Protein AF-A0A8T5NK43-F1 (afdb_monomer_lite)

Radius of gyration: 36.73 Å; chains: 1; bounding box: 91×25×75 Å

Secondary structure (DSSP, 8-state):
-HHHHHHHHHHHHHHHHHHHTT------------------PPPEEEEEEEESSSSS-EES---TT---EEEEEEE----GGG------

Foldseek 3Di:
DVVVVVVVVVVVVVVVVVVVPPDPPPPPPPPQPFDFDQVWDPWDFPDKFKAQDPPGDTDDDDDPPGDIDIDTDIDTPGDPPSSPDRPD

Structure (mmCIF, N/CA/C/O backbone):
data_AF-A0A8T5NK43-F1
#
_entry.id   AF-A0A8T5NK43-F1
#
loop_
_atom_site.group_PDB
_atom_site.id
_atom_site.type_symbol
_atom_site.label_atom_id
_atom_site.label_alt_id
_atom_site.label_comp_id
_atom_site.label_asym_id
_atom_site.label_entity_id
_atom_site.label_seq_id
_atom_site.pdbx_PDB_ins_code
_atom_site.Cartn_x
_atom_site.Cartn_y
_atom_site.Cartn_z
_atom_site.occupancy
_atom_site.B_iso_or_equiv
_atom_site.auth_seq_id
_atom_site.auth_comp_id
_atom_site.auth_asym_id
_atom_site.auth_atom_id
_atom_site.pdbx_PDB_model_num
ATOM 1 N N . MET A 1 1 ? 72.455 13.023 -50.819 1.00 59.81 1 MET A N 1
ATOM 2 C CA . MET A 1 1 ? 71.587 11.899 -50.390 1.00 59.81 1 MET A CA 1
ATOM 3 C C . MET A 1 1 ? 70.998 12.094 -48.995 1.00 59.81 1 MET A C 1
ATOM 5 O O . MET A 1 1 ? 69.795 11.938 -48.865 1.00 59.81 1 MET A O 1
ATOM 9 N N . LYS A 1 2 ? 71.778 12.522 -47.987 1.00 59.47 2 LYS A N 1
ATOM 10 C CA . LYS A 1 2 ? 71.303 12.737 -46.603 1.00 59.47 2 LYS A CA 1
ATOM 11 C C . LYS A 1 2 ? 70.034 13.612 -46.474 1.00 59.47 2 LYS A C 1
ATOM 13 O O . LYS A 1 2 ? 69.068 13.185 -45.863 1.00 59.47 2 LYS A O 1
ATOM 18 N N . ARG A 1 3 ? 69.978 14.753 -47.178 1.00 64.62 3 ARG A N 1
ATOM 19 C CA . ARG A 1 3 ? 68.836 15.698 -47.140 1.00 64.62 3 ARG A CA 1
ATOM 20 C C . ARG A 1 3 ? 67.539 15.169 -47.783 1.00 64.62 3 ARG A C 1
ATOM 22 O O . ARG A 1 3 ? 66.458 15.622 -47.436 1.00 64.62 3 ARG A O 1
ATOM 29 N N . ILE A 1 4 ? 67.645 14.232 -48.731 1.00 71.25 4 ILE A N 1
ATOM 30 C CA . ILE A 1 4 ? 66.487 13.629 -49.424 1.00 71.25 4 ILE A CA 1
ATOM 31 C C . ILE A 1 4 ? 65.895 12.510 -48.561 1.00 71.25 4 ILE A C 1
ATOM 33 O O . ILE A 1 4 ? 64.679 12.376 -48.459 1.00 71.25 4 ILE A O 1
ATOM 37 N N . LEU A 1 5 ? 66.764 11.748 -47.892 1.00 62.94 5 LEU A N 1
ATOM 38 C CA . LEU A 1 5 ? 66.368 10.678 -46.983 1.00 62.94 5 LEU A CA 1
ATOM 39 C C . LEU A 1 5 ? 65.668 11.227 -45.726 1.00 62.94 5 LEU A C 1
ATOM 41 O O . LEU A 1 5 ? 64.662 10.672 -45.297 1.00 62.94 5 LEU A O 1
ATOM 45 N N . GLU A 1 6 ? 66.146 12.356 -45.195 1.00 71.31 6 GLU A N 1
ATOM 46 C CA . GLU A 1 6 ? 65.516 13.075 -44.075 1.00 71.31 6 GLU A CA 1
ATOM 47 C C . GLU A 1 6 ? 64.117 13.606 -44.443 1.00 71.31 6 GLU A C 1
ATOM 49 O O . GLU A 1 6 ? 63.176 13.461 -43.665 1.00 71.31 6 GLU A O 1
ATOM 54 N N . GLY A 1 7 ? 63.944 14.154 -45.652 1.00 72.81 7 GLY A N 1
ATOM 55 C CA . GLY A 1 7 ? 62.644 14.648 -46.122 1.00 72.81 7 GLY A CA 1
ATOM 56 C C . GLY A 1 7 ? 61.602 13.542 -46.311 1.00 72.81 7 GLY A C 1
ATOM 57 O O . GLY A 1 7 ? 60.443 13.714 -45.934 1.00 72.81 7 GLY A O 1
ATOM 58 N N . LEU A 1 8 ? 62.015 12.381 -46.830 1.00 76.00 8 LEU A N 1
ATOM 59 C CA . LEU A 1 8 ? 61.127 11.230 -47.015 1.00 76.00 8 LEU A CA 1
ATOM 60 C C . LEU A 1 8 ? 60.652 10.649 -45.672 1.00 76.00 8 LEU A C 1
ATOM 62 O O . LEU A 1 8 ? 59.497 10.244 -45.543 1.00 76.00 8 LEU A O 1
ATOM 66 N N . PHE A 1 9 ? 61.518 10.670 -44.656 1.00 75.44 9 PHE A N 1
ATOM 67 C CA . PHE A 1 9 ? 61.196 10.205 -43.306 1.00 75.44 9 PHE A CA 1
ATOM 68 C C . PHE A 1 9 ? 60.159 11.103 -42.610 1.00 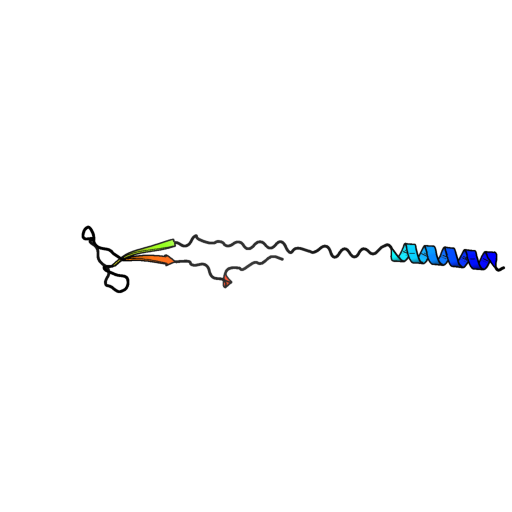75.44 9 PHE A C 1
ATOM 70 O O . PHE A 1 9 ? 59.221 10.611 -41.983 1.00 75.44 9 PHE A O 1
ATOM 77 N N . ILE A 1 10 ? 60.282 12.425 -42.771 1.00 76.38 10 ILE A N 1
ATOM 78 C CA . ILE A 1 10 ? 59.361 13.408 -42.179 1.00 76.38 10 ILE A CA 1
ATOM 79 C C . ILE A 1 10 ? 57.973 13.330 -42.829 1.00 76.38 10 ILE A C 1
ATOM 81 O O . ILE A 1 10 ? 56.964 13.328 -42.126 1.00 76.38 10 ILE A O 1
ATOM 85 N N . ILE A 1 11 ? 57.906 13.202 -44.158 1.00 77.38 11 ILE A N 1
ATOM 86 C CA . ILE A 1 11 ? 56.636 13.035 -44.885 1.00 77.38 11 ILE A CA 1
ATOM 87 C C . ILE A 1 11 ? 55.939 11.734 -44.463 1.00 77.38 11 ILE A C 1
ATOM 89 O O . ILE A 1 11 ? 54.730 11.733 -44.234 1.00 77.38 11 ILE A O 1
ATOM 93 N N . GLY A 1 12 ? 56.703 10.650 -44.287 1.00 74.44 12 GLY A N 1
ATOM 94 C CA . GLY A 1 12 ? 56.185 9.386 -43.763 1.00 74.44 12 GLY A CA 1
ATOM 95 C C . GLY A 1 12 ? 55.581 9.528 -42.362 1.00 74.44 12 GLY A C 1
ATOM 96 O O . GLY A 1 12 ? 54.472 9.057 -42.127 1.00 74.44 12 GLY A O 1
ATOM 97 N N . MET A 1 13 ? 56.252 10.237 -41.446 1.00 71.19 13 MET A N 1
ATOM 98 C CA . MET A 1 13 ? 55.728 10.479 -40.094 1.00 71.19 13 MET A CA 1
ATOM 99 C C . MET A 1 13 ? 54.447 11.317 -40.097 1.00 71.19 13 MET A C 1
ATOM 101 O O . MET A 1 13 ? 53.510 10.986 -39.377 1.00 71.19 13 MET A O 1
ATOM 105 N N . ILE A 1 14 ? 54.369 12.366 -40.918 1.00 71.69 14 ILE A N 1
ATOM 106 C CA . ILE A 1 14 ? 53.163 13.203 -41.019 1.00 71.69 14 ILE A CA 1
ATOM 107 C C . ILE A 1 14 ? 51.976 12.381 -41.542 1.00 71.69 14 ILE A C 1
ATOM 109 O O . ILE A 1 14 ? 50.870 12.516 -41.022 1.00 71.69 14 ILE A O 1
ATOM 113 N N . ALA A 1 15 ? 52.202 11.482 -42.504 1.00 68.19 15 ALA A N 1
ATOM 114 C CA . ALA A 1 15 ? 51.163 10.586 -43.013 1.00 68.19 15 ALA A CA 1
ATOM 115 C C . ALA A 1 15 ? 50.669 9.586 -41.950 1.00 68.19 15 ALA A C 1
ATOM 117 O O . ALA A 1 15 ? 49.467 9.343 -41.850 1.00 68.19 15 ALA A O 1
ATOM 118 N N . VAL A 1 16 ? 51.566 9.054 -41.112 1.00 69.12 16 VAL A N 1
ATOM 119 C CA . VAL A 1 16 ? 51.194 8.170 -39.992 1.00 69.12 16 VAL A CA 1
ATOM 120 C C . VAL A 1 16 ? 50.404 8.935 -38.926 1.00 69.12 16 VAL A C 1
ATOM 122 O O . VAL A 1 16 ? 49.371 8.455 -38.472 1.00 69.12 16 VAL A O 1
ATOM 125 N N . MET A 1 17 ? 50.827 10.150 -38.570 1.00 62.38 17 MET A N 1
ATOM 126 C CA . MET A 1 17 ? 50.136 10.981 -37.576 1.00 62.38 17 MET A CA 1
ATOM 127 C C . MET A 1 17 ? 48.754 11.448 -38.058 1.00 62.38 17 MET A C 1
ATOM 129 O O . MET A 1 17 ? 47.814 11.482 -37.269 1.00 62.38 17 MET A O 1
ATOM 133 N N . ALA A 1 18 ? 48.604 11.754 -39.351 1.00 62.72 18 ALA A N 1
ATOM 134 C CA . ALA A 1 18 ? 47.310 12.078 -39.951 1.00 62.72 18 ALA A CA 1
ATOM 135 C C . ALA A 1 18 ? 46.376 10.854 -40.028 1.00 62.72 18 ALA A C 1
ATOM 137 O O . ALA A 1 18 ? 45.176 10.994 -39.808 1.00 62.72 18 ALA A O 1
ATOM 138 N N . GLY A 1 19 ? 46.917 9.655 -40.283 1.00 56.34 19 GLY A N 1
ATOM 139 C CA . GLY A 1 19 ? 46.149 8.403 -40.297 1.00 56.34 19 GLY A CA 1
ATOM 140 C C . GLY A 1 19 ? 45.695 7.933 -38.909 1.00 56.34 19 GLY A C 1
ATOM 141 O O . GLY A 1 19 ? 44.609 7.377 -38.777 1.00 56.34 19 GLY A O 1
ATOM 142 N N . VAL A 1 20 ? 46.484 8.203 -37.864 1.00 57.16 20 VAL A N 1
ATOM 143 C CA . VAL A 1 20 ? 46.158 7.859 -36.464 1.00 57.16 20 VAL A CA 1
ATOM 144 C C . VAL A 1 20 ? 45.096 8.793 -35.861 1.00 57.16 20 VAL A C 1
ATOM 146 O O . VAL A 1 20 ? 44.446 8.438 -34.883 1.00 57.16 20 VAL A O 1
ATOM 149 N N . CYS A 1 21 ? 44.856 9.963 -36.459 1.00 51.12 21 CYS A N 1
ATOM 150 C CA . CYS A 1 21 ? 43.967 10.986 -35.897 1.00 51.12 21 CYS A CA 1
ATOM 151 C C . CYS A 1 21 ? 42.469 10.811 -36.239 1.00 51.12 21 CYS A C 1
ATOM 153 O O . CYS A 1 21 ? 41.655 11.634 -35.831 1.00 51.12 21 CYS A O 1
ATOM 155 N N . ILE A 1 22 ? 42.074 9.767 -36.980 1.00 56.53 22 ILE A N 1
ATOM 156 C CA . ILE A 1 22 ? 40.691 9.617 -37.492 1.00 56.53 22 ILE A CA 1
ATOM 157 C C . ILE A 1 22 ? 39.883 8.546 -36.751 1.00 56.53 22 ILE A C 1
ATOM 159 O O . ILE A 1 22 ? 38.943 7.981 -37.302 1.00 56.53 22 ILE A O 1
ATOM 163 N N . VAL A 1 23 ? 40.208 8.251 -35.493 1.00 57.81 23 VAL A N 1
ATOM 164 C CA . VAL A 1 23 ? 39.300 7.444 -34.670 1.00 57.81 23 VAL A CA 1
ATOM 165 C C . VAL A 1 23 ? 39.163 8.050 -33.279 1.00 57.81 23 VAL A C 1
ATOM 167 O O . VAL A 1 23 ? 39.728 7.535 -32.316 1.00 57.81 23 VAL A O 1
ATOM 170 N N . PRO A 1 24 ? 38.346 9.103 -33.109 1.00 57.00 24 PRO A N 1
ATOM 171 C CA . PRO A 1 24 ? 37.531 9.140 -31.921 1.00 57.00 24 PRO A CA 1
ATOM 172 C C . PRO A 1 24 ? 36.459 8.066 -32.131 1.00 57.00 24 PRO A C 1
ATOM 174 O O . PRO A 1 24 ? 35.416 8.316 -32.733 1.00 57.00 24 PRO A O 1
ATOM 177 N N . ALA A 1 25 ? 36.706 6.847 -31.650 1.00 54.47 25 ALA A N 1
ATOM 178 C CA . ALA A 1 25 ? 35.597 5.975 -31.296 1.00 54.47 25 ALA A CA 1
ATOM 179 C C . ALA A 1 25 ? 34.964 6.629 -30.068 1.00 54.47 25 ALA A C 1
ATOM 181 O O . ALA A 1 25 ? 35.251 6.275 -28.927 1.00 54.47 25 ALA A O 1
ATOM 182 N N . MET A 1 26 ? 34.170 7.671 -30.318 1.00 57.47 26 MET A N 1
ATOM 183 C CA . MET A 1 26 ? 33.147 8.087 -29.388 1.00 57.47 26 MET A CA 1
ATOM 184 C C . MET A 1 26 ? 32.267 6.856 -29.254 1.00 57.47 26 MET A C 1
ATOM 186 O O . MET A 1 26 ? 31.423 6.584 -30.106 1.00 57.47 26 MET A O 1
ATOM 190 N N . ALA A 1 27 ? 32.523 6.060 -28.220 1.00 59.97 27 ALA A N 1
ATOM 191 C CA . ALA A 1 27 ? 31.468 5.279 -27.627 1.00 59.97 27 ALA A CA 1
ATOM 192 C C . ALA A 1 27 ? 30.451 6.328 -27.180 1.00 59.97 27 ALA A C 1
ATOM 194 O O . ALA A 1 27 ? 30.578 6.919 -26.112 1.00 59.97 27 ALA A O 1
ATOM 195 N N . ALA A 1 28 ? 29.531 6.674 -28.081 1.00 60.53 28 ALA A N 1
ATOM 196 C CA . ALA A 1 28 ? 28.297 7.296 -27.678 1.00 60.53 28 ALA A CA 1
ATOM 197 C C . ALA A 1 28 ? 27.749 6.344 -26.622 1.00 60.53 28 ALA A C 1
ATOM 199 O O . ALA A 1 28 ? 27.521 5.170 -26.924 1.00 60.53 28 ALA A O 1
ATOM 200 N N . GLU A 1 29 ? 27.663 6.800 -25.375 1.00 59.06 29 GLU A N 1
ATOM 201 C CA . GLU A 1 29 ? 26.898 6.058 -24.394 1.00 59.06 29 GLU A CA 1
ATOM 202 C C . GLU A 1 29 ? 25.485 6.011 -24.955 1.00 59.06 29 GLU A C 1
ATOM 204 O O . GLU A 1 29 ? 24.774 7.015 -25.006 1.00 59.06 29 GLU A O 1
ATOM 209 N N . VAL A 1 30 ? 25.126 4.850 -25.495 1.00 60.78 30 VAL A N 1
ATOM 210 C CA . VAL A 1 30 ? 23.745 4.537 -25.800 1.00 60.78 30 VAL A CA 1
ATOM 211 C C . VAL A 1 30 ? 23.116 4.414 -24.425 1.00 60.78 30 VAL A C 1
ATOM 213 O O . VAL A 1 30 ? 23.179 3.351 -23.819 1.00 60.78 30 VAL A O 1
ATOM 216 N N . SER A 1 31 ? 22.635 5.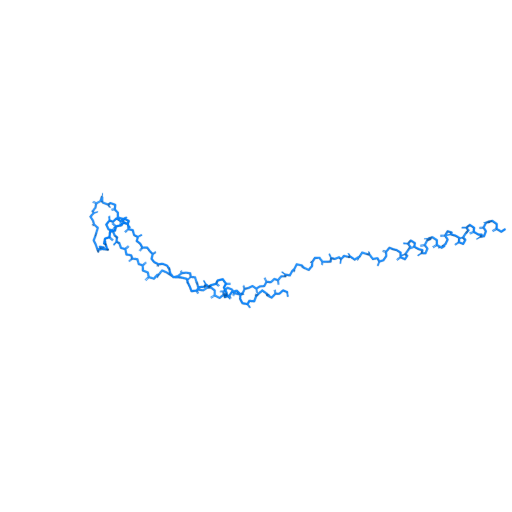530 -23.877 1.00 61.34 31 SER A N 1
ATOM 217 C CA . SER A 1 31 ? 21.709 5.495 -22.754 1.00 61.34 31 SER A CA 1
ATOM 218 C C . SER A 1 31 ? 20.474 4.809 -23.315 1.00 61.34 31 SER A C 1
ATOM 220 O O . SER A 1 31 ? 19.798 5.426 -24.143 1.00 61.34 31 SER A O 1
ATOM 222 N N . PRO A 1 32 ? 20.212 3.536 -22.980 1.00 59.66 32 PRO A N 1
ATOM 223 C CA . PRO A 1 32 ? 19.014 2.885 -23.461 1.00 59.66 32 PRO A CA 1
ATOM 224 C C . PRO A 1 32 ? 17.861 3.595 -22.760 1.00 59.66 32 PRO A C 1
ATOM 226 O O . PRO A 1 32 ? 17.662 3.454 -21.550 1.00 59.66 32 PRO A O 1
ATOM 229 N N . GLU A 1 33 ? 17.166 4.458 -23.491 1.00 67.62 33 GLU A N 1
ATOM 230 C CA . GLU A 1 33 ? 15.943 5.067 -23.002 1.00 67.62 33 GLU A CA 1
ATOM 231 C C . GLU A 1 33 ? 14.852 4.008 -23.084 1.00 67.62 33 GLU A C 1
ATOM 233 O O . GLU A 1 33 ? 14.249 3.786 -24.131 1.00 67.62 33 GLU A O 1
ATOM 238 N N . GLY A 1 34 ? 14.623 3.335 -21.958 1.00 61.94 34 GLY A N 1
ATOM 239 C CA . GLY A 1 34 ? 13.517 2.409 -21.817 1.00 61.94 34 GLY A CA 1
ATOM 240 C C . GLY A 1 34 ? 12.282 3.056 -21.227 1.00 61.94 34 GLY A C 1
ATOM 241 O O . GLY A 1 34 ? 12.343 3.815 -20.263 1.00 61.94 34 GLY A O 1
ATOM 242 N N . SER A 1 35 ? 11.133 2.721 -21.804 1.00 65.12 35 SER A N 1
ATOM 243 C CA . SER A 1 35 ? 9.824 3.062 -21.261 1.00 65.12 35 SER A CA 1
ATOM 244 C C . SER A 1 35 ? 9.151 1.783 -20.793 1.00 65.12 35 SER A C 1
ATOM 246 O O . SER A 1 35 ? 8.917 0.880 -21.593 1.00 65.12 35 SER A O 1
ATOM 248 N N . PHE A 1 36 ? 8.837 1.711 -19.503 1.00 63.22 36 PHE A N 1
ATOM 249 C CA . PHE A 1 36 ? 7.904 0.728 -18.974 1.00 63.22 36 PHE A CA 1
ATOM 250 C C . PHE A 1 36 ? 6.557 1.422 -18.798 1.00 63.22 36 PHE A C 1
ATOM 252 O O . PHE A 1 36 ? 6.457 2.485 -18.183 1.00 63.22 36 PHE A O 1
ATOM 259 N N . ASN A 1 37 ? 5.510 0.834 -19.366 1.00 63.91 37 ASN A N 1
ATOM 260 C CA . ASN A 1 37 ? 4.162 1.288 -19.091 1.00 63.91 37 ASN A CA 1
ATOM 261 C C . ASN A 1 37 ? 3.706 0.566 -17.831 1.00 63.91 37 ASN A C 1
ATOM 263 O O . ASN A 1 37 ? 3.545 -0.652 -17.846 1.00 63.91 37 ASN A O 1
ATOM 267 N N . LEU A 1 38 ? 3.555 1.308 -16.739 1.00 63.78 38 LEU A N 1
ATOM 268 C CA . LEU A 1 38 ? 3.169 0.710 -15.471 1.00 63.78 38 LEU A CA 1
ATOM 269 C C . LEU A 1 38 ? 1.757 0.114 -15.531 1.00 63.78 38 LEU A C 1
ATOM 271 O O . LEU A 1 38 ? 1.457 -0.734 -14.706 1.00 63.78 38 LEU A O 1
ATOM 275 N N . ASN A 1 39 ? 0.893 0.556 -16.467 1.00 59.81 39 ASN A N 1
ATOM 276 C CA . ASN A 1 39 ? -0.554 0.264 -16.474 1.00 59.81 39 ASN A CA 1
ATOM 277 C C . ASN A 1 39 ? -1.184 0.355 -15.066 1.00 59.81 39 ASN A C 1
ATOM 279 O O . ASN A 1 39 ? -2.226 -0.244 -14.819 1.00 59.81 39 ASN A O 1
ATOM 283 N N . ASN A 1 40 ? -0.527 1.089 -14.162 1.00 60.47 40 ASN A N 1
ATOM 284 C CA . ASN A 1 40 ? -0.622 0.863 -12.733 1.00 60.47 40 ASN A CA 1
ATOM 285 C C . ASN A 1 40 ? -1.926 1.468 -12.285 1.00 60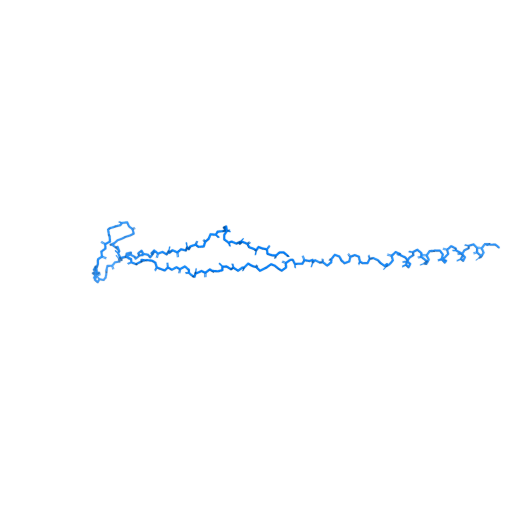.47 40 ASN A C 1
ATOM 287 O O . ASN A 1 40 ? -2.063 2.696 -12.222 1.00 60.47 40 ASN A O 1
ATOM 291 N N . ALA A 1 41 ? -2.892 0.601 -12.009 1.00 69.25 41 ALA A N 1
ATOM 292 C CA . ALA A 1 41 ? -4.047 1.015 -11.250 1.00 69.25 41 ALA A CA 1
ATOM 293 C C . ALA A 1 41 ? -3.495 1.534 -9.919 1.00 69.25 41 ALA A C 1
ATOM 295 O O . ALA A 1 41 ? -2.697 0.867 -9.268 1.00 69.25 41 ALA A O 1
ATOM 296 N N . ALA A 1 42 ? -3.814 2.777 -9.555 1.00 77.88 42 ALA A N 1
ATOM 297 C CA . ALA A 1 42 ? -3.387 3.285 -8.258 1.00 77.88 42 ALA A CA 1
ATOM 298 C C . ALA A 1 42 ? -3.869 2.305 -7.171 1.00 77.88 42 ALA A C 1
ATOM 300 O O . ALA A 1 42 ? -5.001 1.832 -7.290 1.00 77.88 42 ALA A O 1
ATOM 301 N N . PRO A 1 43 ? -3.061 2.004 -6.136 1.00 82.44 43 PRO A N 1
ATOM 302 C CA . PRO A 1 43 ? -3.496 1.123 -5.064 1.00 82.44 43 PRO A CA 1
ATOM 303 C C . PRO A 1 43 ? -4.853 1.568 -4.521 1.00 82.44 43 PRO A C 1
ATOM 305 O O . PRO A 1 43 ? -5.065 2.750 -4.230 1.00 82.44 43 PRO A O 1
ATOM 308 N N . GLU A 1 44 ? -5.774 0.623 -4.395 1.00 86.12 44 GLU A N 1
ATOM 309 C CA . GLU A 1 44 ? -7.151 0.909 -4.015 1.00 86.12 44 GLU A CA 1
ATOM 310 C C . GLU A 1 44 ? -7.383 0.559 -2.548 1.00 86.12 44 GLU A C 1
ATOM 312 O O . GLU A 1 44 ? -6.966 -0.492 -2.051 1.00 86.12 44 GLU A O 1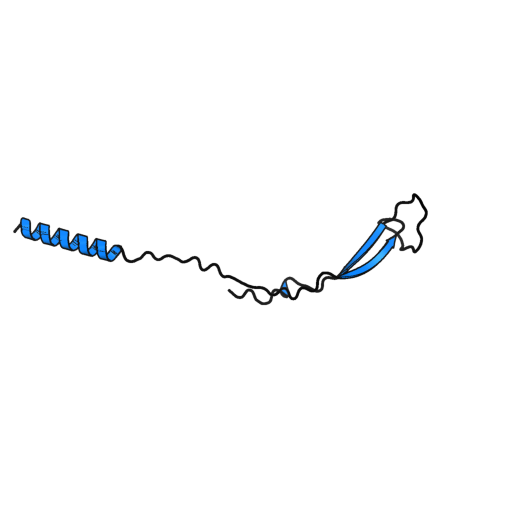
ATOM 317 N N . VAL A 1 45 ? -8.088 1.442 -1.838 1.00 90.69 45 VAL A N 1
ATOM 318 C CA . VAL A 1 45 ? -8.589 1.130 -0.499 1.00 90.69 45 VAL A CA 1
ATOM 319 C C . VAL A 1 45 ? -9.745 0.149 -0.647 1.00 90.69 45 VAL A C 1
ATOM 321 O O . VAL A 1 45 ? -10.791 0.483 -1.198 1.00 90.69 45 VAL A O 1
ATOM 324 N N . THR A 1 46 ? -9.563 -1.056 -0.124 1.00 92.62 46 THR A N 1
ATOM 325 C CA . THR A 1 46 ? -10.554 -2.141 -0.190 1.00 92.62 46 THR A CA 1
ATOM 326 C C . THR A 1 46 ? -11.371 -2.277 1.085 1.00 92.62 46 THR A C 1
ATOM 328 O O . THR A 1 46 ? -12.424 -2.912 1.076 1.00 92.62 46 THR A O 1
ATOM 331 N N . GLY A 1 47 ? -10.921 -1.666 2.181 1.00 91.38 47 GLY A N 1
ATOM 332 C CA . GLY A 1 47 ? -11.638 -1.703 3.445 1.00 91.38 47 GLY A CA 1
ATOM 333 C C . GLY A 1 47 ? -11.103 -0.700 4.453 1.00 91.38 47 GLY A C 1
ATOM 334 O O . GLY A 1 47 ? -9.911 -0.396 4.488 1.00 91.38 47 GLY A O 1
ATOM 335 N N . VAL A 1 48 ? -12.010 -0.210 5.291 1.00 93.00 48 VAL A N 1
ATOM 336 C CA . VAL A 1 48 ? -11.699 0.587 6.475 1.00 93.00 48 VAL A CA 1
ATOM 337 C C . VAL A 1 48 ? -12.493 -0.010 7.622 1.00 93.00 48 VAL A C 1
ATOM 339 O O . VAL A 1 48 ? -13.716 -0.111 7.536 1.00 93.00 48 VAL A O 1
ATOM 342 N N . VAL A 1 49 ? -11.797 -0.438 8.669 1.00 94.56 49 VAL A N 1
ATOM 343 C CA . VAL A 1 49 ? -12.405 -1.097 9.825 1.00 94.56 49 VAL A CA 1
ATOM 344 C C . VAL A 1 49 ? -11.854 -0.473 11.100 1.00 94.56 49 VAL A C 1
ATOM 346 O O . VAL A 1 49 ? -10.649 -0.239 11.219 1.00 94.56 49 VAL A O 1
ATOM 349 N N . LEU A 1 50 ? -12.745 -0.184 12.043 1.00 94.69 50 LEU A N 1
ATOM 350 C CA . LEU A 1 50 ? -12.405 0.366 13.349 1.00 94.69 50 LEU A CA 1
ATOM 351 C C . LEU A 1 50 ? -12.218 -0.769 14.357 1.00 94.69 50 LEU A C 1
ATOM 353 O O . LEU A 1 50 ? -12.965 -1.743 14.349 1.00 94.69 50 LEU A O 1
ATOM 357 N N . TYR A 1 51 ? -11.238 -0.621 15.238 1.00 94.25 51 TYR A N 1
ATOM 358 C CA . TYR A 1 51 ? -10.895 -1.576 16.280 1.00 94.25 51 TYR A CA 1
ATOM 359 C C . TYR A 1 51 ? -10.705 -0.867 17.622 1.00 94.25 51 TYR A C 1
ATOM 361 O O . TYR A 1 51 ? -10.181 0.247 17.683 1.00 94.25 51 TYR A O 1
ATOM 369 N N . GLU A 1 52 ? -11.056 -1.554 18.712 1.00 91.06 52 GLU A N 1
ATOM 370 C CA . GLU A 1 52 ? -10.820 -1.079 20.088 1.00 91.06 52 GLU A CA 1
ATOM 371 C C . GLU A 1 52 ? -9.330 -0.888 20.397 1.00 91.06 52 GLU A C 1
ATOM 373 O O . GLU A 1 52 ? -8.960 -0.068 21.229 1.00 91.06 52 GLU A O 1
ATOM 378 N N . SER A 1 53 ? -8.452 -1.646 19.738 1.00 89.19 53 SER A N 1
ATOM 379 C CA . SER A 1 53 ? -7.000 -1.489 19.829 1.00 89.19 53 SER A CA 1
ATOM 380 C C . SER A 1 53 ? -6.307 -2.167 18.642 1.00 89.19 53 SER A C 1
ATOM 382 O O . SER A 1 53 ? -6.957 -2.829 17.835 1.00 89.19 53 SER A O 1
ATOM 384 N N . PHE A 1 54 ? -4.978 -2.043 18.538 1.00 80.19 54 PHE A N 1
ATOM 385 C CA . PHE A 1 54 ? -4.192 -2.668 17.463 1.00 80.19 54 PHE A CA 1
ATOM 386 C C . PHE A 1 54 ? -4.363 -4.199 17.380 1.00 80.19 54 PHE A C 1
ATOM 388 O O . PHE A 1 54 ? -4.223 -4.779 16.307 1.00 80.19 54 PHE A O 1
ATOM 395 N N . ILE A 1 55 ? -4.677 -4.857 18.501 1.00 74.38 55 ILE A N 1
ATOM 396 C CA . ILE A 1 55 ? -4.994 -6.287 18.562 1.00 74.38 55 ILE A CA 1
ATOM 397 C C . ILE A 1 55 ? -6.354 -6.406 19.243 1.00 74.38 55 ILE A C 1
ATOM 399 O O . ILE A 1 55 ? -6.448 -6.485 20.465 1.00 74.38 55 ILE A O 1
ATOM 403 N N . GLY A 1 56 ? -7.420 -6.371 18.454 1.00 78.56 56 GLY A N 1
ATOM 404 C CA . GLY A 1 56 ? -8.779 -6.388 18.981 1.00 78.56 56 GLY A CA 1
ATOM 405 C C . GLY A 1 56 ? -9.787 -6.918 17.978 1.00 78.56 56 GLY A C 1
ATOM 406 O O . GLY A 1 56 ? -9.439 -7.317 16.866 1.00 78.56 56 GLY A O 1
ATOM 407 N N . ASN A 1 57 ? -11.051 -6.905 18.387 1.00 89.06 57 ASN A N 1
ATOM 408 C CA . ASN A 1 57 ? -12.167 -7.165 17.490 1.00 89.06 57 ASN A CA 1
ATOM 409 C C . ASN A 1 57 ? -12.607 -5.867 16.801 1.00 89.06 57 ASN A C 1
ATOM 411 O O . ASN A 1 57 ? -12.424 -4.784 17.372 1.00 89.06 57 ASN A O 1
ATOM 415 N N . PRO A 1 58 ? -13.172 -5.966 15.588 1.00 93.31 58 PRO A N 1
ATOM 416 C CA . PRO A 1 58 ? -13.759 -4.817 14.931 1.00 93.31 58 PRO A CA 1
ATOM 417 C C . PRO A 1 58 ? -14.979 -4.317 15.709 1.00 93.31 58 PRO A C 1
ATOM 419 O O . PRO A 1 58 ? -15.704 -5.105 16.321 1.00 93.31 58 PRO A O 1
ATOM 422 N N . ILE A 1 59 ? -15.191 -3.008 15.669 1.00 94.75 59 ILE A N 1
ATOM 423 C CA . ILE A 1 59 ? -16.274 -2.304 16.356 1.00 94.75 59 ILE A CA 1
ATOM 424 C C . ILE A 1 59 ? -16.894 -1.247 15.448 1.00 94.75 59 ILE A C 1
ATOM 426 O O . ILE A 1 59 ? -16.250 -0.744 14.531 1.00 94.75 59 ILE A O 1
ATOM 430 N N . ASP A 1 60 ? -18.129 -0.863 15.763 1.00 94.19 60 ASP A N 1
ATOM 431 C CA . ASP A 1 60 ? -18.918 0.064 14.941 1.00 94.19 60 ASP A CA 1
ATOM 432 C C . ASP A 1 60 ? -19.195 1.410 15.636 1.00 94.19 60 ASP A C 1
ATOM 434 O O . ASP A 1 60 ? -19.859 2.285 15.078 1.00 94.19 60 ASP A O 1
ATOM 438 N N . THR A 1 61 ? -18.713 1.594 16.868 1.00 92.62 61 THR A N 1
ATOM 439 C CA . THR A 1 61 ? -19.020 2.765 17.704 1.00 92.62 61 THR A CA 1
ATOM 440 C C . THR A 1 61 ? -17.788 3.281 18.432 1.00 92.62 61 THR A C 1
ATOM 442 O O . THR A 1 61 ? -16.947 2.493 18.845 1.00 92.62 61 THR A O 1
ATOM 445 N N . MET A 1 62 ? -17.711 4.598 18.638 1.00 93.31 62 MET A N 1
ATOM 446 C CA . MET A 1 62 ? -16.630 5.247 19.383 1.00 93.31 62 MET A CA 1
ATOM 447 C C . MET A 1 62 ? -17.167 5.950 20.626 1.00 93.31 62 MET A C 1
ATOM 449 O O . MET A 1 62 ? -18.102 6.747 20.538 1.00 93.31 62 MET A O 1
ATOM 453 N N . ASP A 1 63 ? -16.500 5.732 21.752 1.00 93.31 63 ASP A N 1
ATOM 454 C CA . ASP A 1 63 ? -16.653 6.543 22.956 1.00 93.31 63 ASP A CA 1
ATOM 455 C C . ASP A 1 63 ? -15.735 7.779 22.927 1.00 93.31 63 ASP A C 1
ATOM 457 O O . ASP A 1 63 ? -14.550 7.667 22.580 1.00 93.31 63 ASP A O 1
ATOM 461 N N . PRO A 1 64 ? -16.235 8.971 23.314 1.00 92.62 64 PRO A N 1
ATOM 462 C CA . PRO A 1 64 ? -15.419 10.174 23.413 1.00 92.62 64 PRO A CA 1
ATOM 463 C C . PRO A 1 64 ? -14.198 9.972 24.315 1.00 92.62 64 PRO A C 1
ATOM 465 O O . PRO A 1 64 ? -14.264 9.286 25.331 1.00 92.62 64 PRO A O 1
ATOM 468 N N . GLN A 1 65 ? -13.091 10.629 23.965 1.00 91.81 65 GLN A N 1
ATOM 469 C CA . GLN A 1 65 ? -11.829 10.595 24.722 1.00 91.81 65 GLN A CA 1
ATOM 470 C C . GLN A 1 65 ? -11.170 9.209 24.837 1.00 91.81 65 GLN A C 1
ATOM 472 O O . GLN A 1 65 ? -10.249 9.045 25.634 1.00 91.81 65 GLN A O 1
ATOM 477 N N . THR A 1 66 ? -11.599 8.237 24.030 1.00 90.38 66 THR A N 1
ATOM 478 C CA . THR A 1 66 ? -10.975 6.913 23.939 1.00 90.38 66 THR A CA 1
ATOM 479 C C . THR A 1 66 ? -10.160 6.813 22.648 1.00 90.38 66 THR A C 1
ATOM 481 O O . THR A 1 66 ? -10.569 7.334 21.609 1.00 90.38 66 THR A O 1
ATOM 484 N N . GLU A 1 67 ? -8.981 6.195 22.721 1.00 92.19 67 GLU A N 1
ATOM 485 C CA . GLU A 1 67 ? -8.119 5.944 21.563 1.00 92.19 67 GLU A CA 1
ATOM 486 C C . GLU A 1 67 ? -8.537 4.6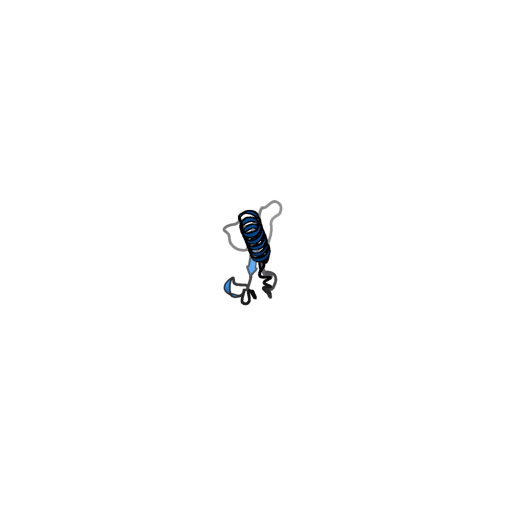43 20.872 1.00 92.19 67 GLU A C 1
ATOM 488 O O . GLU A 1 67 ? -8.838 3.655 21.535 1.00 92.19 67 GLU A O 1
ATOM 493 N N . TYR A 1 68 ? -8.541 4.652 19.541 1.00 92.31 68 TYR A N 1
ATOM 494 C CA . TYR A 1 68 ? -8.958 3.526 18.714 1.00 92.31 68 TYR A CA 1
ATOM 495 C C . TYR A 1 68 ? -7.946 3.278 17.605 1.00 92.31 68 TYR A C 1
ATOM 497 O O . TYR A 1 68 ? -7.241 4.192 17.170 1.00 92.31 68 TYR A O 1
ATOM 505 N N . ALA A 1 69 ? -7.918 2.048 17.102 1.00 93.62 69 ALA A N 1
ATOM 506 C CA . ALA A 1 69 ? -7.139 1.701 15.926 1.00 93.62 69 ALA A CA 1
ATOM 507 C C . ALA A 1 69 ? -8.037 1.683 14.686 1.00 93.62 69 ALA A C 1
ATOM 509 O O . ALA A 1 69 ? -9.145 1.153 14.709 1.00 93.62 69 ALA A O 1
ATOM 510 N N . VAL A 1 70 ? -7.539 2.229 13.579 1.00 92.62 70 VAL A N 1
ATOM 511 C CA . VAL A 1 70 ? -8.178 2.097 12.268 1.00 92.62 70 VAL A CA 1
ATOM 512 C C . VAL A 1 70 ? -7.283 1.230 11.406 1.00 92.62 70 VAL A C 1
ATOM 514 O O . VAL A 1 70 ? -6.117 1.556 11.181 1.00 92.62 70 VAL A O 1
ATOM 517 N N . MET A 1 71 ? -7.837 0.128 10.918 1.00 91.50 71 MET A N 1
ATOM 518 C CA . MET A 1 71 ? -7.172 -0.719 9.945 1.00 91.50 71 MET A CA 1
ATOM 519 C C . MET A 1 71 ? -7.677 -0.359 8.552 1.00 91.50 71 MET A C 1
ATOM 521 O O . MET A 1 71 ? -8.876 -0.417 8.277 1.00 91.50 71 MET A O 1
ATOM 525 N N . ILE A 1 72 ? -6.746 0.019 7.676 1.00 91.94 72 ILE A N 1
ATOM 526 C CA . ILE A 1 72 ? -7.018 0.311 6.270 1.00 91.94 72 ILE A CA 1
ATOM 527 C C . ILE A 1 72 ? -6.432 -0.831 5.448 1.00 91.94 72 ILE A C 1
ATOM 529 O O . ILE A 1 72 ? -5.225 -1.074 5.475 1.00 91.94 72 ILE A O 1
ATOM 533 N N . SER A 1 73 ? -7.294 -1.544 4.735 1.00 90.38 73 SER A N 1
ATOM 534 C CA . SER A 1 73 ? -6.886 -2.562 3.773 1.00 90.38 73 SER A CA 1
ATOM 535 C C . SER A 1 73 ? -6.678 -1.905 2.416 1.00 90.38 73 SER A C 1
ATOM 537 O O . SER A 1 73 ? -7.566 -1.222 1.905 1.00 90.38 73 SER A O 1
ATOM 539 N N . ILE A 1 74 ? -5.495 -2.107 1.840 1.00 89.38 74 ILE A N 1
ATOM 540 C CA . ILE A 1 74 ? -5.112 -1.575 0.532 1.00 89.38 74 ILE A CA 1
ATOM 541 C C . ILE A 1 74 ? -4.782 -2.768 -0.357 1.00 89.38 74 ILE A C 1
ATOM 543 O O . ILE A 1 74 ? -4.007 -3.636 0.049 1.00 89.38 74 ILE A O 1
ATOM 547 N N . SER A 1 75 ? -5.388 -2.830 -1.539 1.00 84.38 75 SER A N 1
ATOM 548 C CA . SER A 1 75 ? -4.996 -3.786 -2.570 1.00 84.38 75 SER A CA 1
ATOM 549 C C . SER A 1 75 ? -4.196 -3.089 -3.648 1.00 84.38 75 SER A C 1
ATOM 551 O O . SER A 1 75 ? -4.573 -2.017 -4.118 1.00 84.38 75 SER A O 1
ATOM 553 N N . ASP A 1 76 ? -3.148 -3.762 -4.083 1.00 81.38 76 ASP A N 1
ATOM 554 C CA . ASP A 1 76 ? -2.426 -3.443 -5.297 1.00 81.38 76 ASP A CA 1
ATOM 555 C C . ASP A 1 76 ? -2.381 -4.724 -6.136 1.00 81.38 76 ASP A C 1
ATOM 557 O O . ASP A 1 76 ? -2.076 -5.805 -5.616 1.00 81.38 76 ASP A O 1
ATOM 561 N N . SER A 1 77 ? -2.796 -4.632 -7.396 1.00 76.69 77 SER A N 1
ATOM 562 C CA . SER A 1 77 ? -2.752 -5.756 -8.331 1.00 76.69 77 SER A CA 1
ATOM 563 C C . SER A 1 77 ? -1.387 -5.916 -8.984 1.00 76.69 77 SER A C 1
ATOM 565 O O . SER A 1 77 ? -1.117 -6.985 -9.542 1.00 76.69 77 SER A O 1
ATOM 567 N N . ASP A 1 78 ? -0.553 -4.881 -8.912 1.00 74.38 78 ASP A N 1
ATOM 568 C CA . ASP A 1 78 ? 0.642 -4.755 -9.721 1.00 74.38 78 ASP A CA 1
ATOM 569 C C . ASP A 1 78 ? 1.786 -5.580 -9.128 1.00 74.38 78 ASP A C 1
ATOM 571 O O . ASP A 1 78 ? 2.095 -5.554 -7.931 1.00 74.38 78 ASP A O 1
ATOM 575 N N . LYS A 1 79 ? 2.426 -6.376 -9.983 1.00 74.75 79 LYS A N 1
ATOM 576 C CA 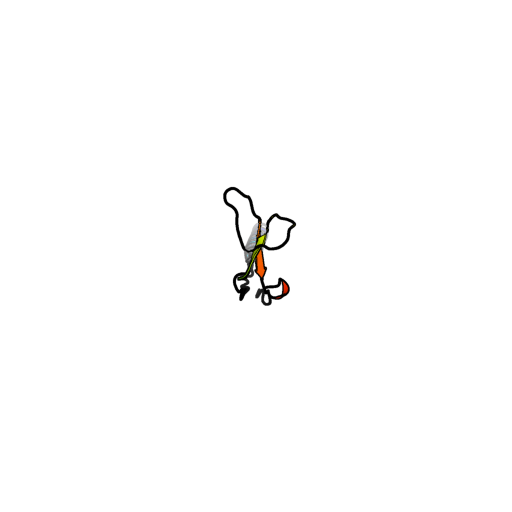. LYS A 1 79 ? 3.541 -7.253 -9.621 1.00 74.75 79 LYS A CA 1
ATOM 577 C C . LYS A 1 79 ? 4.817 -6.779 -10.288 1.00 74.75 79 LYS A C 1
ATOM 579 O O . LYS A 1 79 ? 4.816 -6.280 -11.406 1.00 74.75 79 LYS A O 1
ATOM 584 N N . LEU A 1 80 ? 5.955 -7.087 -9.665 1.00 69.25 80 LEU A N 1
ATOM 585 C CA . LEU A 1 80 ? 7.269 -6.858 -10.277 1.00 69.25 80 LEU A CA 1
ATOM 586 C C . LEU A 1 80 ? 7.403 -7.537 -11.657 1.00 69.25 80 LEU A C 1
ATOM 588 O O . LEU A 1 80 ? 8.108 -7.042 -12.531 1.00 69.25 80 LEU A O 1
ATOM 592 N N . SER A 1 81 ? 6.704 -8.658 -11.860 1.00 69.06 81 SER A N 1
ATOM 593 C CA . SER A 1 81 ? 6.641 -9.384 -13.133 1.00 69.06 81 SER A CA 1
ATOM 594 C C . SER A 1 81 ? 5.845 -8.675 -14.230 1.00 69.06 81 SER A C 1
ATOM 596 O O . SER A 1 81 ? 5.965 -9.064 -15.389 1.00 69.06 81 SER A O 1
ATOM 598 N N . ASP A 1 82 ? 5.040 -7.668 -13.887 1.00 66.50 82 ASP A N 1
ATOM 599 C CA . ASP A 1 82 ? 4.189 -6.943 -14.837 1.00 66.50 82 ASP A CA 1
ATOM 600 C C . ASP A 1 82 ? 4.964 -5.853 -15.589 1.00 66.50 82 ASP A C 1
ATOM 602 O O . ASP A 1 82 ? 4.479 -5.337 -16.598 1.00 66.50 82 ASP A O 1
ATOM 606 N N . LEU A 1 83 ? 6.212 -5.575 -15.185 1.00 70.50 83 LEU A N 1
ATOM 607 C CA . LEU A 1 83 ? 7.189 -4.784 -15.938 1.00 70.50 83 LEU A CA 1
ATOM 608 C C . LEU A 1 83 ? 7.599 -5.536 -17.217 1.00 70.50 83 LEU A C 1
ATOM 610 O O . LEU A 1 83 ? 8.695 -6.076 -17.338 1.00 70.50 83 LEU A O 1
ATOM 614 N N . THR A 1 84 ? 6.682 -5.623 -18.176 1.00 63.19 84 THR A N 1
ATOM 615 C CA . THR A 1 84 ? 6.781 -6.540 -19.321 1.00 63.19 84 THR A CA 1
ATOM 616 C C . THR A 1 84 ? 7.483 -5.954 -20.536 1.00 63.19 84 THR A C 1
ATOM 618 O O . THR A 1 84 ? 7.638 -6.647 -21.532 1.00 63.19 84 THR A O 1
ATOM 621 N N . ASN A 1 85 ? 7.975 -4.721 -20.474 1.00 51.97 85 ASN A N 1
ATOM 622 C CA . ASN A 1 85 ? 8.771 -4.149 -21.551 1.00 51.97 85 ASN A CA 1
ATOM 623 C C . ASN A 1 85 ? 9.748 -3.133 -20.974 1.00 51.97 85 ASN A C 1
ATOM 625 O O . ASN A 1 85 ? 9.431 -1.955 -20.856 1.00 51.97 85 ASN A O 1
ATOM 629 N N . ILE A 1 86 ? 10.954 -3.584 -20.636 1.00 56.66 86 ILE A N 1
ATOM 630 C CA . ILE A 1 86 ? 12.104 -2.686 -20.728 1.00 56.66 86 ILE A CA 1
ATOM 631 C C . ILE A 1 86 ? 12.489 -2.720 -22.205 1.00 56.66 86 ILE A C 1
ATOM 633 O O . ILE A 1 86 ? 13.222 -3.605 -22.642 1.00 56.66 86 ILE A O 1
ATOM 637 N N . VAL A 1 87 ? 11.891 -1.830 -22.999 1.00 55.38 87 VAL A N 1
ATOM 638 C CA . VAL A 1 87 ? 12.351 -1.607 -24.374 1.00 55.38 87 VAL A CA 1
ATOM 639 C C . VAL A 1 87 ? 13.717 -0.937 -24.246 1.00 55.38 87 VAL A C 1
ATOM 641 O O . VAL A 1 87 ? 13.789 0.118 -23.638 1.00 55.38 87 VAL A O 1
ATOM 644 N N . LEU A 1 88 ? 14.793 -1.579 -24.695 1.00 51.16 88 LEU A N 1
ATOM 645 C CA . LEU A 1 88 ? 16.139 -0.989 -24.714 1.00 51.16 88 LEU A CA 1
ATOM 646 C C . LEU A 1 88 ? 16.379 -0.228 -26.019 1.00 51.16 88 LEU A C 1
ATOM 648 O O . LEU A 1 88 ? 15.870 -0.702 -27.062 1.00 51.16 88 LEU A O 1
#

pLDDT: mean 74.4, std 13.96, range [51.12, 94.75]

Sequence (88 aa):
MKRILEGLFIIGMIAVMAGVCIVPAMAAEVSPEGSFNLNNAAPEVTGVVLYESFIGNPIDTMDPQTEYAVMISISDSDKLSDLTNIVL